Protein AF-A0A844CZS1-F1 (afdb_monomer_lite)

Secondary structure (DSSP, 8-state):
------HHHHHHHHHHHHHSS-TT---HHHHHH-SS-HHHHHHHHHTT---HHHHHHHHHHHHHHHHHHHHHHHHHHHHHHHHH--TT-TTSPPPPPHHHHHHHHHHHHHHHHHHHHHHHHHHHHHHHHH--

Structure (mmCIF, N/CA/C/O backbone):
data_AF-A0A844CZS1-F1
#
_entry.id   AF-A0A844CZS1-F1
#
loop_
_atom_site.group_PDB
_atom_site.id
_atom_site.type_symbol
_atom_site.label_atom_id
_atom_site.label_alt_id
_atom_site.label_comp_id
_atom_site.label_asym_id
_atom_site.label_entity_id
_atom_site.label_seq_id
_atom_site.pdbx_PDB_ins_code
_atom_site.Cartn_x
_atom_site.Cartn_y
_atom_site.Cartn_z
_atom_site.occupancy
_atom_site.B_iso_or_equiv
_atom_site.auth_seq_id
_atom_site.auth_comp_id
_atom_site.auth_asym_id
_atom_site.auth_atom_id
_atom_site.pdbx_PDB_model_num
ATOM 1 N N . MET A 1 1 ? 22.823 31.651 -1.629 1.00 39.25 1 MET A N 1
ATOM 2 C CA . MET A 1 1 ? 22.385 32.211 -0.330 1.00 39.25 1 MET A CA 1
ATOM 3 C C . MET A 1 1 ? 21.338 31.271 0.250 1.00 39.25 1 MET A C 1
ATOM 5 O O . MET A 1 1 ? 20.211 31.286 -0.218 1.00 39.25 1 MET A O 1
ATOM 9 N N . ASN A 1 2 ? 21.718 30.401 1.192 1.00 43.56 2 ASN A N 1
ATOM 10 C CA . ASN A 1 2 ? 20.789 29.444 1.804 1.00 43.56 2 ASN A CA 1
ATOM 11 C C . ASN A 1 2 ? 20.071 30.117 2.975 1.00 43.56 2 ASN A C 1
ATOM 13 O O . ASN A 1 2 ? 20.693 30.404 3.999 1.00 43.56 2 ASN A O 1
ATOM 17 N N . ALA A 1 3 ? 18.775 30.383 2.814 1.00 48.66 3 ALA A N 1
ATOM 18 C CA . ALA A 1 3 ? 17.924 30.857 3.895 1.00 48.66 3 ALA A CA 1
ATOM 19 C C . ALA A 1 3 ? 17.818 29.754 4.958 1.00 48.66 3 ALA A C 1
ATOM 21 O O . ALA A 1 3 ? 17.150 28.740 4.762 1.00 48.66 3 ALA A O 1
ATOM 22 N N . ARG A 1 4 ? 18.526 29.924 6.080 1.00 53.50 4 ARG A N 1
ATOM 23 C CA . ARG A 1 4 ? 18.368 29.063 7.255 1.00 53.50 4 ARG A CA 1
ATOM 24 C C . ARG A 1 4 ? 16.976 29.313 7.828 1.00 53.50 4 ARG A C 1
ATOM 26 O O . ARG A 1 4 ? 16.720 30.381 8.378 1.00 53.50 4 ARG A O 1
ATOM 33 N N . VAL A 1 5 ? 16.090 28.331 7.686 1.00 57.34 5 VAL A N 1
ATOM 34 C CA . VAL A 1 5 ? 14.796 28.313 8.375 1.00 57.34 5 VAL A CA 1
ATOM 35 C C . VAL A 1 5 ? 15.082 28.360 9.873 1.00 57.34 5 VAL A C 1
ATOM 37 O O . VAL A 1 5 ? 15.816 27.524 10.402 1.00 57.34 5 VAL A O 1
ATOM 40 N N . THR A 1 6 ? 14.569 29.381 10.554 1.00 73.00 6 THR A N 1
ATOM 41 C CA . THR A 1 6 ? 14.779 29.533 11.993 1.00 73.00 6 THR A CA 1
ATOM 42 C C . THR A 1 6 ? 14.004 28.445 12.748 1.00 73.00 6 THR A C 1
ATOM 44 O O . THR A 1 6 ? 12.947 28.008 12.283 1.00 73.00 6 THR A O 1
ATOM 47 N N . PRO A 1 7 ? 14.468 28.008 13.932 1.00 68.44 7 PRO A N 1
ATOM 48 C CA . PRO A 1 7 ? 13.756 27.014 14.742 1.00 68.44 7 PRO A CA 1
ATOM 49 C C . PRO A 1 7 ? 12.304 27.419 15.039 1.00 68.44 7 PRO A C 1
ATOM 51 O O . PRO A 1 7 ? 11.415 26.573 15.079 1.00 68.44 7 PRO A O 1
ATOM 54 N N . ALA A 1 8 ? 12.053 28.727 15.161 1.00 70.19 8 ALA A N 1
ATOM 55 C CA . ALA A 1 8 ? 10.720 29.297 15.320 1.00 70.19 8 ALA A CA 1
ATOM 56 C C . ALA A 1 8 ? 9.838 29.113 14.070 1.00 70.19 8 ALA A C 1
ATOM 58 O O . ALA A 1 8 ? 8.667 28.772 14.200 1.00 70.19 8 ALA A O 1
ATOM 59 N N . ALA A 1 9 ? 10.394 29.264 12.863 1.00 67.31 9 ALA A N 1
ATOM 60 C CA . ALA A 1 9 ? 9.666 29.025 11.617 1.00 67.31 9 ALA A CA 1
ATOM 61 C C . ALA A 1 9 ? 9.355 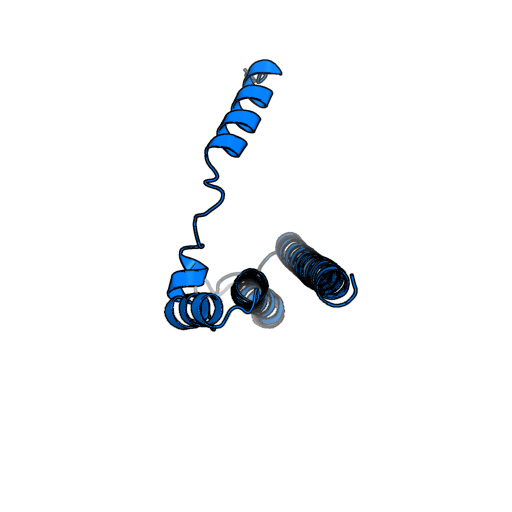27.532 11.405 1.00 67.31 9 ALA A C 1
ATOM 63 O O . ALA A 1 9 ? 8.264 27.191 10.954 1.00 67.31 9 ALA A O 1
ATOM 64 N N . ALA A 1 10 ? 10.263 26.632 11.798 1.00 66.38 10 ALA A N 1
ATOM 65 C CA . ALA A 1 10 ? 10.021 25.188 11.758 1.00 66.38 10 ALA A CA 1
ATOM 66 C C . ALA A 1 10 ? 8.957 24.738 12.781 1.00 66.38 10 ALA A C 1
ATOM 68 O O . ALA A 1 10 ? 8.121 23.885 12.477 1.00 66.38 10 ALA A O 1
ATOM 69 N N . ALA A 1 11 ? 8.952 25.335 13.978 1.00 68.38 11 ALA A N 1
ATOM 70 C CA . ALA A 1 11 ? 7.934 25.085 14.998 1.00 68.38 11 ALA A CA 1
ATOM 71 C C . ALA A 1 11 ? 6.556 25.624 14.582 1.00 68.38 11 ALA A C 1
ATOM 73 O O . ALA A 1 11 ? 5.556 24.922 14.737 1.00 68.38 11 ALA A O 1
ATOM 74 N N . ALA A 1 12 ? 6.511 26.816 13.978 1.00 66.19 12 ALA A N 1
ATOM 75 C CA . ALA A 1 12 ? 5.288 27.397 13.433 1.00 66.19 12 ALA A CA 1
ATOM 76 C C . ALA A 1 12 ? 4.719 26.558 12.279 1.00 66.19 12 ALA A C 1
ATOM 78 O O . ALA A 1 12 ? 3.512 26.346 12.229 1.00 66.19 12 ALA A O 1
ATOM 79 N N . LEU A 1 13 ? 5.568 26.002 11.402 1.00 60.97 13 LEU A N 1
ATOM 80 C CA . LEU A 1 13 ? 5.118 25.080 10.353 1.00 60.97 13 LEU A CA 1
ATOM 81 C C . LEU A 1 13 ? 4.549 23.778 10.931 1.00 60.97 13 LEU A C 1
ATOM 83 O O . LEU A 1 13 ? 3.523 23.303 10.455 1.00 60.97 13 LEU A O 1
ATOM 87 N N . LYS A 1 14 ? 5.174 23.212 11.974 1.00 62.84 14 LYS A N 1
ATOM 88 C CA . LYS A 1 14 ? 4.654 22.016 12.662 1.00 62.84 14 LYS A CA 1
ATOM 89 C C . LYS A 1 14 ? 3.321 22.282 13.362 1.00 62.84 14 LYS A C 1
ATOM 91 O O . LYS A 1 14 ? 2.427 21.448 13.278 1.00 62.84 14 LYS A O 1
ATOM 96 N N . GLN A 1 15 ? 3.167 23.430 14.021 1.00 58.03 15 GLN A N 1
ATOM 97 C CA . GLN A 1 15 ? 1.897 23.820 14.643 1.00 58.03 15 GLN A CA 1
ATOM 98 C C . GLN A 1 15 ? 0.816 24.126 13.605 1.00 58.03 15 GLN A C 1
ATOM 100 O O . GLN A 1 15 ? -0.319 23.698 13.788 1.00 58.03 15 GLN A O 1
ATOM 105 N N . ALA A 1 16 ? 1.159 24.784 12.496 1.00 54.91 16 ALA A N 1
ATOM 106 C CA . ALA A 1 16 ? 0.232 25.022 11.396 1.00 54.91 16 ALA A CA 1
ATOM 107 C C . ALA A 1 16 ? -0.195 23.709 10.719 1.00 54.91 16 ALA A C 1
ATOM 109 O O . ALA A 1 16 ? -1.375 23.528 10.447 1.00 54.91 16 ALA A O 1
ATOM 110 N N . ALA A 1 17 ? 0.722 22.754 10.527 1.00 54.66 17 ALA A N 1
ATOM 111 C CA . ALA A 1 17 ? 0.399 21.422 10.013 1.00 54.66 17 ALA A CA 1
ATOM 112 C C . ALA A 1 17 ? -0.490 20.622 10.985 1.00 54.66 17 ALA A C 1
ATOM 114 O O . ALA A 1 17 ? -1.435 19.968 10.556 1.00 54.66 17 ALA A O 1
ATOM 115 N N . ALA A 1 18 ? -0.247 20.733 12.296 1.00 52.91 18 ALA A N 1
ATOM 116 C CA . ALA A 1 18 ? -1.074 20.100 13.323 1.00 52.91 18 ALA A CA 1
ATOM 117 C C . ALA A 1 18 ? -2.466 20.750 13.475 1.00 52.91 18 ALA A C 1
ATOM 119 O O . ALA A 1 18 ? -3.415 20.071 13.857 1.00 52.91 18 ALA A O 1
ATOM 120 N N . GLN A 1 19 ? -2.606 22.046 13.171 1.00 49.38 19 GLN A N 1
ATOM 121 C CA . GLN A 1 19 ? -3.884 22.774 13.180 1.00 49.38 19 GLN A CA 1
ATOM 122 C C . GLN A 1 19 ? -4.655 22.657 11.854 1.00 49.38 19 GLN A C 1
ATOM 124 O O . GLN A 1 19 ? -5.874 22.811 11.842 1.00 49.38 19 GLN A O 1
ATOM 129 N N . ALA A 1 20 ? -3.970 22.359 10.745 1.00 48.25 20 ALA A N 1
ATOM 130 C CA . ALA A 1 20 ? -4.570 22.181 9.423 1.00 48.25 20 ALA A CA 1
ATOM 131 C C . ALA A 1 20 ? -5.122 20.768 9.171 1.00 48.25 20 ALA A C 1
ATOM 133 O O . ALA A 1 20 ? -5.760 20.552 8.141 1.00 48.25 20 ALA A O 1
ATOM 134 N N . MET A 1 21 ? -4.909 19.815 10.084 1.00 42.41 21 MET A N 1
ATOM 135 C CA . MET A 1 21 ? -5.554 18.503 10.031 1.00 42.41 21 MET A CA 1
ATOM 136 C C . MET A 1 21 ? -6.819 18.512 10.900 1.00 42.41 21 MET A C 1
ATOM 138 O O . MET A 1 21 ? -6.734 18.318 12.114 1.00 42.41 21 MET A O 1
ATOM 142 N N . PRO A 1 22 ? -8.009 18.755 10.320 1.00 43.44 22 PRO A N 1
ATOM 143 C CA . PRO A 1 22 ? -9.260 18.572 11.041 1.00 43.44 22 PRO A CA 1
ATOM 144 C C . PRO A 1 22 ? -9.372 17.114 11.491 1.00 43.44 22 PRO A C 1
ATOM 146 O O . PRO A 1 22 ? -9.331 16.203 10.666 1.00 43.44 22 PRO A O 1
ATOM 149 N N . LYS A 1 23 ? -9.533 16.918 12.804 1.00 51.16 23 LYS A N 1
ATOM 150 C CA . LYS A 1 23 ? -9.600 15.607 13.473 1.00 51.16 23 LYS A CA 1
ATOM 151 C C . LYS A 1 23 ? -10.753 14.700 13.002 1.00 51.16 23 LYS A C 1
ATOM 153 O O . LYS A 1 23 ? -10.721 13.523 13.323 1.00 51.16 23 LYS A O 1
ATOM 158 N N . ASP A 1 24 ? -11.686 15.225 12.203 1.00 49.25 24 ASP A N 1
ATOM 159 C CA . ASP A 1 24 ? -12.907 14.536 11.751 1.00 49.25 24 ASP A CA 1
ATOM 160 C C . ASP A 1 24 ? -13.118 14.535 10.223 1.00 49.25 24 ASP A C 1
ATOM 162 O O . ASP A 1 24 ? -14.214 14.230 9.748 1.00 49.25 24 ASP A O 1
ATOM 166 N N . ARG A 1 25 ? -12.120 14.891 9.399 1.00 55.19 25 ARG A N 1
ATOM 167 C CA . ARG A 1 25 ? -12.302 14.747 7.942 1.00 55.19 25 ARG A CA 1
ATOM 168 C C . ARG A 1 25 ? -12.069 13.304 7.516 1.00 55.19 25 ARG A C 1
ATOM 170 O O . ARG A 1 25 ? -10.928 12.889 7.341 1.00 55.19 25 ARG A O 1
ATOM 177 N N . VAL A 1 26 ? -13.172 12.593 7.288 1.00 56.75 26 VAL A N 1
ATOM 178 C CA . VAL A 1 26 ? -13.201 11.362 6.486 1.00 56.75 26 VAL A CA 1
ATOM 179 C C . VAL A 1 26 ? -12.466 11.636 5.175 1.00 56.75 26 VAL A C 1
ATOM 181 O O . VAL A 1 26 ? -12.719 12.650 4.514 1.00 56.75 26 VAL A O 1
ATOM 184 N N . SER A 1 27 ? -11.517 10.771 4.827 1.00 61.31 27 SER A N 1
ATOM 185 C CA . SER A 1 27 ? -10.711 10.944 3.621 1.00 61.31 27 SER A CA 1
ATOM 186 C C . SER A 1 27 ? -11.6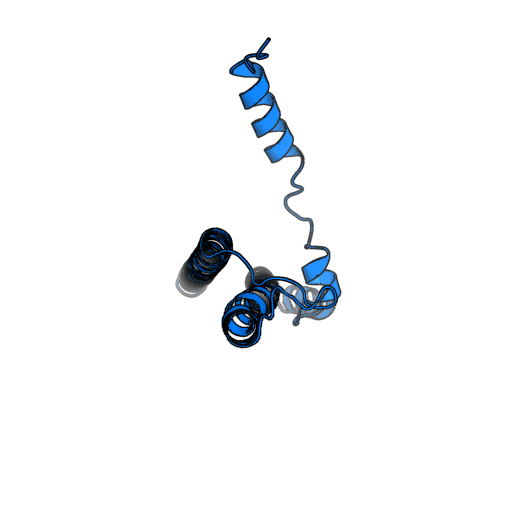15 10.952 2.384 1.00 61.31 27 SER A C 1
ATOM 188 O O . SER A 1 27 ? -12.545 10.156 2.284 1.00 61.31 27 SER A O 1
ATOM 190 N N . VAL A 1 28 ? -11.326 11.805 1.395 1.00 61.56 28 VAL A N 1
ATOM 191 C CA . VAL A 1 28 ? -12.046 11.790 0.103 1.00 61.56 28 VAL A CA 1
ATOM 192 C C . VAL A 1 28 ? -11.957 10.403 -0.548 1.00 61.56 28 VAL A C 1
ATOM 194 O O . VAL A 1 28 ? -12.893 9.960 -1.207 1.00 61.56 28 VAL A O 1
ATOM 197 N N . TYR A 1 29 ? -10.865 9.676 -0.300 1.00 56.78 29 TYR A N 1
ATOM 198 C CA . TYR A 1 29 ? -10.705 8.301 -0.762 1.00 56.78 29 TYR A CA 1
ATOM 199 C C . TYR A 1 29 ? -11.562 7.307 0.022 1.00 56.78 29 TYR A C 1
ATOM 201 O O . TYR A 1 29 ? -12.103 6.388 -0.576 1.00 56.78 29 TYR A O 1
ATOM 209 N N . GLU A 1 30 ? -11.755 7.508 1.326 1.00 55.88 30 GLU A N 1
ATOM 210 C CA . GLU A 1 30 ? -12.690 6.687 2.106 1.00 55.88 30 GLU A CA 1
ATOM 211 C C . GLU A 1 30 ? -14.139 6.926 1.669 1.00 55.88 30 GLU A C 1
ATOM 213 O O . GLU A 1 30 ? -14.922 5.984 1.633 1.00 55.88 30 GLU A O 1
ATOM 218 N N . GLN A 1 31 ? -14.496 8.152 1.272 1.00 62.28 31 GLN A N 1
ATOM 219 C CA . GLN A 1 31 ? -15.826 8.452 0.729 1.00 62.28 31 GLN A CA 1
ATOM 220 C C . GLN A 1 31 ? -16.046 7.849 -0.664 1.00 62.28 31 GLN A C 1
ATOM 222 O O . GLN A 1 31 ? -17.148 7.407 -0.972 1.00 62.28 31 GLN A O 1
ATOM 227 N N . ALA A 1 32 ? -15.012 7.838 -1.509 1.00 59.84 32 ALA A N 1
ATOM 228 C CA . ALA A 1 32 ? -15.112 7.351 -2.884 1.00 59.84 32 ALA A CA 1
ATOM 229 C C . ALA A 1 32 ? -14.924 5.829 -3.018 1.00 59.84 32 ALA A C 1
ATOM 231 O O . ALA A 1 32 ? -15.468 5.230 -3.943 1.00 59.84 32 ALA A O 1
ATOM 232 N N . PHE A 1 33 ? -14.152 5.208 -2.119 1.00 61.91 33 PHE A N 1
ATOM 233 C CA . PHE A 1 33 ? -13.705 3.814 -2.237 1.00 61.91 33 PHE A CA 1
ATOM 234 C C . PHE A 1 33 ? -13.874 2.989 -0.952 1.00 61.91 33 PHE A C 1
ATOM 236 O O . PHE A 1 33 ? -13.424 1.843 -0.901 1.00 61.91 33 PHE A O 1
ATOM 243 N N . GLY A 1 34 ? -14.506 3.539 0.088 1.00 61.78 34 GLY A N 1
ATOM 244 C CA . GLY A 1 34 ? -14.819 2.794 1.304 1.00 61.78 34 GLY A CA 1
ATOM 245 C C . GLY A 1 34 ? -15.733 1.604 1.007 1.00 61.78 34 GLY A C 1
ATOM 246 O O . GLY A 1 34 ? -16.760 1.749 0.347 1.00 61.78 34 GLY A O 1
ATOM 247 N N . GLN A 1 35 ? -15.371 0.421 1.505 1.00 69.69 35 GLN A N 1
ATOM 248 C CA . GLN A 1 35 ? -16.219 -0.772 1.413 1.00 69.69 35 GLN A CA 1
ATOM 249 C C . GLN A 1 35 ? -17.450 -0.666 2.318 1.00 69.69 35 GLN A C 1
ATOM 251 O O . GLN A 1 35 ? -18.509 -1.204 1.998 1.00 69.69 35 GLN A O 1
ATOM 256 N N . PHE A 1 36 ? -17.322 0.047 3.436 1.00 75.88 36 PHE A N 1
ATOM 257 C CA . PHE A 1 36 ? -18.416 0.329 4.355 1.00 75.88 36 PHE A CA 1
ATOM 258 C C . PHE A 1 36 ? -18.915 1.751 4.120 1.00 75.88 36 PHE A C 1
ATOM 260 O O . PHE A 1 36 ? -18.214 2.716 4.431 1.00 75.88 36 PHE A O 1
ATOM 267 N N . ALA A 1 37 ? -20.118 1.872 3.556 1.00 74.06 37 ALA A N 1
ATOM 268 C CA . ALA A 1 37 ? -20.749 3.161 3.305 1.00 74.06 37 ALA A CA 1
ATOM 269 C C . ALA A 1 37 ? -21.011 3.920 4.615 1.00 74.06 37 ALA A C 1
ATOM 271 O O . ALA A 1 37 ? -21.306 3.319 5.651 1.00 74.06 37 ALA A O 1
ATOM 272 N N . GLU A 1 38 ? -20.975 5.249 4.542 1.00 73.38 38 GLU A N 1
ATOM 273 C CA . GLU A 1 38 ? -21.235 6.131 5.686 1.00 73.38 38 GLU A CA 1
ATOM 274 C C . GLU A 1 38 ? -22.600 5.836 6.337 1.00 73.38 38 GLU A C 1
ATOM 276 O O . GLU A 1 38 ? -22.720 5.839 7.558 1.00 73.38 38 GLU A O 1
ATOM 281 N N . GLU A 1 39 ? -23.615 5.478 5.543 1.00 71.94 39 GLU A N 1
ATOM 282 C CA . GLU A 1 39 ? -24.932 5.069 6.050 1.00 71.94 39 GLU A CA 1
ATOM 283 C C . GLU A 1 39 ? -24.881 3.821 6.936 1.00 71.94 39 GLU A C 1
ATOM 285 O O . GLU A 1 39 ? -25.545 3.788 7.970 1.00 71.94 39 GLU A O 1
ATOM 290 N N . LEU A 1 40 ? -24.074 2.816 6.584 1.00 73.50 40 LEU A N 1
ATOM 291 C CA . LEU A 1 40 ? -23.916 1.613 7.405 1.00 73.50 40 LEU A CA 1
ATOM 292 C C . LEU A 1 40 ? -23.224 1.956 8.730 1.00 73.50 40 LEU A C 1
ATOM 294 O O . LEU A 1 40 ? -23.650 1.508 9.793 1.00 73.50 40 LEU A O 1
ATOM 298 N N . ILE A 1 41 ? -22.195 2.802 8.677 1.00 74.06 41 ILE A N 1
ATOM 299 C CA . ILE A 1 41 ? -21.473 3.275 9.863 1.00 74.06 41 ILE A CA 1
ATOM 300 C C . ILE A 1 41 ? -22.430 4.043 10.791 1.00 74.06 41 ILE A C 1
ATOM 302 O O . ILE A 1 41 ? -22.498 3.762 11.988 1.00 74.06 41 ILE A O 1
ATOM 306 N N . LEU A 1 42 ? -23.254 4.940 10.247 1.00 73.75 42 LEU A N 1
ATOM 307 C CA . LEU A 1 42 ? -24.247 5.691 11.019 1.00 73.75 42 LEU A CA 1
ATOM 308 C C . LEU A 1 42 ? -25.359 4.796 11.594 1.00 73.75 42 LEU A C 1
ATOM 310 O O . LEU A 1 42 ? -25.798 5.021 12.722 1.00 73.75 42 LEU A O 1
ATOM 314 N N . GLN A 1 43 ? -25.786 3.751 10.879 1.00 71.75 43 GLN A N 1
ATOM 315 C CA . GLN A 1 43 ? -26.759 2.779 11.393 1.00 71.75 43 GLN A CA 1
ATOM 316 C C . GLN A 1 43 ? -26.215 1.995 12.594 1.00 71.75 43 GLN A C 1
ATOM 318 O O . GLN A 1 43 ? -26.955 1.759 13.551 1.00 71.75 43 GLN A O 1
ATOM 323 N N . THR A 1 44 ? -24.921 1.654 12.605 1.00 69.50 44 THR A N 1
ATOM 324 C CA . THR A 1 44 ? -24.314 0.971 13.763 1.00 69.50 44 THR A CA 1
ATOM 325 C C . THR A 1 44 ? -24.300 1.831 15.027 1.00 69.50 44 THR A C 1
ATOM 327 O O . THR A 1 44 ? -24.533 1.312 16.120 1.00 69.50 44 THR A O 1
ATOM 330 N N . ARG A 1 45 ? -24.168 3.158 14.882 1.00 67.12 45 ARG A N 1
ATOM 331 C CA . ARG A 1 45 ? -24.321 4.113 15.992 1.00 67.12 45 ARG A CA 1
ATOM 332 C C . ARG A 1 45 ? -25.732 4.065 16.592 1.00 67.12 45 ARG A C 1
ATOM 334 O O . ARG A 1 45 ? -25.878 4.122 17.810 1.00 67.12 45 ARG A O 1
ATOM 341 N N . GLY A 1 46 ? -26.763 3.916 15.757 1.00 61.78 46 GLY A N 1
ATOM 342 C CA . GLY A 1 46 ? -28.155 3.770 16.202 1.00 61.78 46 GLY A CA 1
ATOM 343 C C . GLY A 1 46 ? -28.443 2.452 16.934 1.00 61.78 46 GLY A C 1
ATOM 344 O O . GLY A 1 46 ? -29.348 2.400 17.761 1.00 61.78 46 GLY A O 1
ATOM 345 N N . ALA A 1 47 ? -27.651 1.408 16.674 1.00 63.03 47 ALA A N 1
ATOM 346 C CA . ALA A 1 47 ? -27.781 0.093 17.300 1.00 63.03 47 ALA A CA 1
ATOM 347 C C . ALA A 1 47 ? -27.069 -0.028 18.665 1.00 63.03 47 ALA A C 1
ATOM 349 O O . ALA A 1 47 ? -27.117 -1.089 19.282 1.00 63.03 47 ALA A O 1
ATOM 350 N N . GLY A 1 48 ? -26.406 1.035 19.142 1.00 63.81 48 GLY A N 1
ATOM 351 C CA . GLY A 1 48 ? -25.697 1.040 20.428 1.00 63.81 48 GLY A CA 1
ATOM 352 C C . GLY A 1 48 ? -24.373 0.268 20.429 1.00 63.81 48 GLY A C 1
ATOM 353 O O . GLY A 1 48 ? -23.819 0.016 21.496 1.00 63.81 48 GLY A O 1
ATOM 354 N N . VAL A 1 49 ? -23.854 -0.102 19.254 1.00 63.56 49 VAL A N 1
ATOM 355 C CA . VAL A 1 49 ? -22.579 -0.814 19.111 1.00 63.56 49 VAL A CA 1
ATOM 356 C C . VAL A 1 49 ? -21.509 0.179 18.650 1.00 63.56 49 VAL A C 1
ATOM 358 O O . VAL A 1 49 ? -21.632 0.774 17.580 1.00 63.56 49 VAL A O 1
ATOM 361 N N . SER A 1 50 ? -20.434 0.347 19.428 1.00 71.38 50 SER A N 1
ATOM 362 C CA . SER A 1 50 ? -19.309 1.250 19.113 1.00 71.38 50 SER A CA 1
ATOM 363 C C . SER A 1 50 ? -18.371 0.669 18.038 1.00 71.38 50 SER A C 1
ATOM 365 O O . SER A 1 50 ? -17.158 0.614 18.209 1.00 71.38 50 SER A O 1
ATOM 367 N N . VAL A 1 51 ? -18.923 0.187 16.917 1.00 78.38 51 VAL A N 1
ATOM 368 C CA . VAL A 1 51 ? -18.137 -0.421 15.823 1.00 78.38 51 VAL A CA 1
ATOM 369 C C . VAL A 1 51 ? -17.641 0.584 14.778 1.00 78.38 51 VAL A C 1
ATOM 371 O O . VAL A 1 51 ? -16.740 0.269 14.003 1.00 78.38 51 VAL A O 1
ATOM 374 N N . GLU A 1 52 ? -18.183 1.805 14.779 1.00 81.81 52 GLU A N 1
ATOM 375 C CA . GLU A 1 52 ? -17.813 2.900 13.869 1.00 81.81 52 GLU A CA 1
ATOM 376 C C . GLU A 1 52 ? -16.290 3.084 13.678 1.00 81.81 52 GLU A C 1
ATOM 378 O O . GLU A 1 52 ? -15.843 3.049 12.526 1.00 81.81 52 GLU A O 1
ATOM 383 N N . PRO A 1 53 ? -15.468 3.254 14.736 1.00 82.19 53 PRO A N 1
ATOM 384 C CA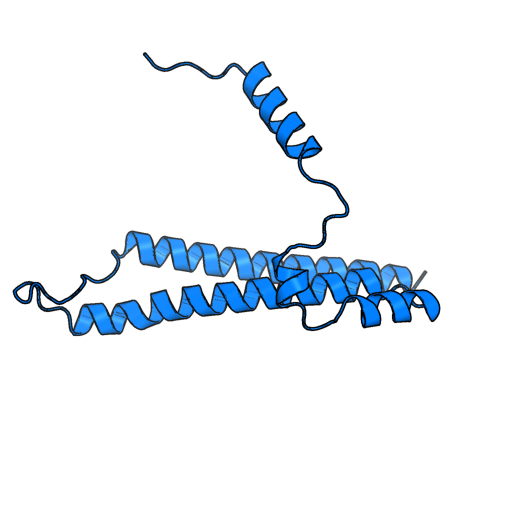 . PRO A 1 53 ? -14.035 3.497 14.561 1.00 82.19 53 PRO A CA 1
ATOM 385 C C . PRO A 1 53 ? -13.323 2.331 13.862 1.00 82.19 53 PRO A C 1
ATOM 387 O O . PRO A 1 53 ? -12.409 2.555 13.069 1.00 82.19 53 PRO A O 1
ATOM 390 N N . TYR A 1 54 ? -13.775 1.096 14.087 1.00 83.94 54 TYR A N 1
ATOM 391 C CA . TYR A 1 54 ? -13.202 -0.097 13.469 1.00 83.94 54 TYR A CA 1
ATOM 392 C C . TYR A 1 54 ? -13.590 -0.215 11.992 1.00 83.94 54 TYR A C 1
ATOM 394 O O . TYR A 1 54 ? -12.738 -0.516 11.159 1.00 83.94 54 TYR A O 1
ATOM 402 N N . LEU A 1 55 ? -14.843 0.093 11.638 1.00 84.69 55 LEU A N 1
ATOM 403 C CA . LEU A 1 55 ? -15.292 0.110 10.239 1.00 84.69 55 LEU A CA 1
ATOM 404 C C . LEU A 1 55 ? -14.564 1.183 9.420 1.00 84.69 55 LEU A C 1
ATOM 406 O O . LEU A 1 55 ? -14.143 0.924 8.290 1.00 84.69 55 LEU A O 1
ATOM 410 N N . ARG A 1 56 ? -14.352 2.370 10.001 1.00 84.38 56 ARG A N 1
ATOM 411 C CA . ARG A 1 56 ? -13.534 3.419 9.374 1.00 84.38 56 ARG A CA 1
ATOM 412 C C . ARG A 1 56 ? -12.086 2.967 9.202 1.00 84.38 56 ARG A C 1
ATOM 414 O O . ARG A 1 56 ? -11.526 3.145 8.123 1.00 84.38 56 ARG A O 1
ATOM 421 N N . ASN A 1 57 ? -11.504 2.316 10.212 1.00 87.25 57 ASN A N 1
ATOM 422 C CA . ASN A 1 57 ? -10.148 1.786 10.099 1.00 87.25 57 ASN A CA 1
ATOM 423 C C . ASN A 1 57 ? -10.025 0.734 8.979 1.00 87.25 57 ASN A C 1
ATOM 425 O O . ASN A 1 57 ? -9.082 0.769 8.191 1.00 87.25 57 ASN A O 1
ATOM 429 N N . LEU A 1 58 ? -11.016 -0.151 8.829 1.00 87.31 58 LEU A N 1
ATOM 430 C CA . LEU A 1 58 ? -11.043 -1.118 7.727 1.00 87.31 58 LEU A CA 1
ATOM 431 C C . LEU A 1 58 ? -11.128 -0.441 6.350 1.00 87.31 58 LEU A C 1
ATOM 433 O O . LEU A 1 58 ? -10.420 -0.855 5.434 1.00 87.31 58 LEU A O 1
ATOM 437 N N . ASN A 1 59 ? -11.926 0.623 6.197 1.00 87.69 59 ASN A N 1
ATOM 438 C CA . ASN A 1 59 ? -11.960 1.410 4.955 1.00 87.69 59 ASN A CA 1
ATOM 439 C C . ASN A 1 59 ? -10.595 2.035 4.629 1.00 87.69 59 ASN A C 1
ATOM 441 O O . ASN A 1 59 ? -10.155 2.020 3.472 1.00 87.69 59 ASN A O 1
ATOM 445 N N . ARG A 1 60 ? -9.896 2.549 5.646 1.00 87.38 60 ARG A N 1
ATOM 446 C CA . ARG A 1 60 ? -8.543 3.088 5.490 1.00 87.38 60 ARG A CA 1
ATOM 447 C C . ARG A 1 60 ? -7.560 2.013 5.032 1.00 87.38 60 ARG A C 1
ATOM 449 O O . ARG A 1 60 ? -6.844 2.226 4.053 1.00 87.38 60 ARG A O 1
ATOM 456 N N . ILE A 1 61 ? -7.557 0.851 5.687 1.00 90.38 61 ILE A N 1
ATOM 457 C CA . ILE A 1 61 ? -6.699 -0.290 5.330 1.00 90.38 61 ILE A CA 1
ATOM 458 C C . ILE A 1 61 ? -7.002 -0.773 3.905 1.00 90.38 61 ILE A C 1
ATOM 460 O O . ILE A 1 61 ? -6.079 -1.016 3.126 1.00 90.38 61 ILE A O 1
ATOM 464 N N . ALA A 1 62 ? -8.276 -0.854 3.517 1.00 87.69 62 ALA A N 1
ATOM 465 C CA . ALA A 1 62 ? -8.676 -1.210 2.156 1.00 87.69 62 ALA A CA 1
ATOM 466 C C . ALA A 1 62 ? -8.120 -0.221 1.114 1.00 87.69 62 ALA A C 1
ATOM 468 O O . ALA A 1 62 ? -7.611 -0.620 0.068 1.00 87.69 62 ALA A O 1
ATOM 469 N N . THR A 1 63 ? -8.142 1.077 1.421 1.00 88.06 63 THR A N 1
ATOM 470 C CA . THR A 1 63 ? -7.592 2.111 0.532 1.00 88.06 63 THR A CA 1
ATOM 471 C C . THR A 1 63 ? -6.069 2.001 0.417 1.00 88.06 63 THR A C 1
ATOM 473 O O . THR A 1 63 ? -5.522 2.042 -0.687 1.00 88.06 63 THR A O 1
ATOM 476 N N . LEU A 1 64 ? -5.375 1.821 1.546 1.00 90.44 64 LEU A N 1
ATOM 477 C CA . LEU A 1 64 ? -3.919 1.655 1.577 1.00 90.44 64 LEU A CA 1
ATOM 478 C C . LEU A 1 64 ? -3.479 0.409 0.801 1.00 90.44 64 LEU A C 1
ATOM 480 O O . LEU A 1 64 ? -2.558 0.486 -0.009 1.00 90.44 64 LEU A O 1
ATOM 484 N N . THR A 1 65 ? -4.167 -0.719 0.987 1.00 90.44 65 THR A N 1
ATOM 485 C CA . THR A 1 65 ? -3.863 -1.971 0.276 1.00 90.44 65 THR A CA 1
ATOM 486 C C . THR A 1 65 ? -4.134 -1.869 -1.226 1.00 90.44 65 THR A C 1
ATOM 488 O O . THR A 1 65 ? -3.356 -2.399 -2.021 1.00 90.44 65 THR A O 1
ATOM 491 N N . ALA A 1 66 ? -5.169 -1.137 -1.650 1.00 88.69 66 ALA A N 1
ATOM 492 C CA . ALA A 1 66 ? -5.415 -0.870 -3.067 1.00 88.69 66 ALA A CA 1
ATOM 493 C C . ALA A 1 66 ? -4.274 -0.057 -3.708 1.00 88.69 66 ALA A C 1
ATOM 495 O O . ALA A 1 66 ? -3.772 -0.430 -4.775 1.00 88.69 66 ALA A O 1
ATOM 496 N N . GLY A 1 67 ? -3.824 1.013 -3.041 1.00 90.44 67 GLY A N 1
ATOM 497 C CA . GLY A 1 67 ? -2.675 1.812 -3.480 1.00 90.44 67 GLY A CA 1
ATOM 498 C C . GLY A 1 67 ? -1.377 1.000 -3.514 1.00 90.44 67 GLY A C 1
ATOM 499 O O . GLY A 1 67 ? -0.652 1.024 -4.509 1.00 90.44 67 GLY A O 1
ATOM 500 N N . LEU A 1 68 ? -1.132 0.204 -2.472 1.00 93.88 68 LEU A N 1
ATOM 501 C CA . LEU A 1 68 ? 0.001 -0.715 -2.385 1.00 93.88 68 LEU A CA 1
ATOM 502 C C . LEU A 1 68 ? 0.018 -1.714 -3.550 1.00 93.88 68 LEU A C 1
ATOM 504 O O . LEU A 1 68 ? 1.055 -1.926 -4.177 1.00 93.88 68 LEU A O 1
ATOM 508 N N . GLY A 1 69 ? -1.139 -2.283 -3.897 1.00 92.81 69 GLY A N 1
ATOM 509 C CA . GLY A 1 69 ? -1.272 -3.186 -5.037 1.00 92.81 69 GLY A CA 1
ATOM 510 C C . GLY A 1 69 ? -0.893 -2.530 -6.368 1.00 92.81 69 GLY A C 1
ATOM 511 O O . GLY A 1 69 ? -0.283 -3.180 -7.216 1.00 92.81 69 GLY A O 1
ATOM 512 N N . ALA A 1 70 ? -1.200 -1.245 -6.564 1.00 92.88 70 ALA A N 1
ATOM 513 C CA . ALA A 1 70 ? -0.759 -0.510 -7.750 1.00 92.88 70 ALA A CA 1
ATOM 514 C C . ALA A 1 70 ? 0.770 -0.345 -7.784 1.00 92.88 70 ALA A C 1
ATOM 516 O O . ALA A 1 70 ? 1.385 -0.622 -8.814 1.00 92.88 70 ALA A O 1
ATOM 517 N N . VAL A 1 71 ? 1.388 0.022 -6.656 1.00 94.81 71 VAL A N 1
ATOM 518 C CA . VAL A 1 71 ? 2.852 0.151 -6.535 1.00 94.81 71 VAL A CA 1
ATOM 519 C C . VAL A 1 71 ? 3.553 -1.176 -6.825 1.00 94.81 71 VAL A C 1
ATOM 521 O O . VAL A 1 71 ? 4.486 -1.222 -7.625 1.00 94.81 71 VAL A O 1
ATOM 524 N N . LEU A 1 72 ? 3.072 -2.275 -6.241 1.00 94.25 72 LEU A N 1
ATOM 525 C CA . LEU A 1 72 ? 3.662 -3.598 -6.450 1.00 94.25 72 LEU A CA 1
ATOM 526 C C . LEU A 1 72 ? 3.535 -4.073 -7.901 1.00 94.25 72 LEU A C 1
ATOM 528 O O . LEU A 1 72 ? 4.459 -4.703 -8.407 1.00 94.25 72 LEU A O 1
ATOM 532 N N . ARG A 1 73 ? 2.444 -3.738 -8.604 1.00 94.62 73 ARG A N 1
ATOM 533 C CA . ARG A 1 73 ? 2.327 -4.025 -10.045 1.00 94.62 73 ARG A CA 1
ATOM 534 C C . ARG A 1 73 ? 3.332 -3.238 -10.878 1.00 94.62 73 ARG A C 1
ATOM 536 O O . ARG A 1 73 ? 3.861 -3.799 -11.828 1.00 94.62 73 ARG A O 1
ATOM 543 N N . ILE A 1 74 ? 3.610 -1.981 -10.528 1.00 94.19 74 ILE A N 1
ATOM 544 C CA . ILE A 1 74 ? 4.646 -1.182 -11.201 1.00 94.19 74 ILE A CA 1
ATOM 545 C C . ILE A 1 74 ? 6.015 -1.838 -11.000 1.00 94.19 74 ILE A C 1
ATOM 547 O O . ILE A 1 74 ? 6.732 -2.078 -11.968 1.00 94.19 74 ILE A O 1
ATOM 551 N N . VAL A 1 75 ? 6.353 -2.185 -9.755 1.00 95.50 75 VAL A N 1
ATOM 552 C CA . VAL A 1 75 ? 7.622 -2.848 -9.419 1.00 95.50 75 VAL A CA 1
ATOM 553 C C . VAL A 1 75 ? 7.756 -4.194 -10.137 1.00 95.50 75 VAL A C 1
ATOM 555 O O . VAL A 1 75 ? 8.787 -4.457 -10.751 1.00 95.50 75 VAL A O 1
ATOM 558 N N . ALA A 1 76 ? 6.711 -5.022 -10.114 1.00 93.88 76 ALA A N 1
ATOM 559 C CA . ALA A 1 76 ? 6.707 -6.322 -10.776 1.00 93.88 76 ALA A CA 1
ATOM 560 C C . ALA A 1 76 ? 6.734 -6.202 -12.307 1.00 93.88 76 ALA A C 1
ATOM 562 O O . ALA A 1 76 ? 7.414 -6.975 -12.967 1.00 93.88 76 ALA A O 1
ATOM 563 N N . GLY A 1 77 ? 6.033 -5.228 -12.890 1.00 94.38 77 GLY A N 1
ATOM 564 C CA . GLY A 1 77 ? 6.066 -4.981 -14.332 1.00 94.38 77 GLY A CA 1
ATOM 565 C C . GLY A 1 77 ? 7.432 -4.492 -14.816 1.00 94.38 77 GLY A C 1
ATOM 566 O O . GLY A 1 77 ? 7.818 -4.776 -15.948 1.00 94.38 77 GLY A O 1
ATOM 567 N N . ASN A 1 78 ? 8.194 -3.815 -13.952 1.00 95.62 78 ASN A N 1
ATOM 568 C CA . ASN A 1 78 ? 9.486 -3.248 -14.313 1.00 95.62 78 ASN A CA 1
ATOM 569 C C . ASN A 1 78 ? 10.517 -4.293 -14.764 1.00 95.62 78 ASN A C 1
ATOM 571 O O . ASN A 1 78 ? 11.339 -3.976 -15.617 1.00 95.62 78 ASN A O 1
ATOM 575 N N . CYS A 1 79 ? 10.494 -5.521 -14.227 1.00 92.00 79 CYS A N 1
ATOM 576 C CA . CYS A 1 79 ? 11.428 -6.560 -14.678 1.00 92.00 79 CYS A CA 1
ATOM 577 C C . CYS A 1 79 ? 11.143 -6.990 -16.122 1.00 92.00 79 CYS A C 1
ATOM 579 O O . CYS A 1 79 ? 12.068 -7.099 -16.916 1.00 92.00 79 CYS A O 1
ATOM 581 N N . VAL A 1 80 ? 9.866 -7.116 -16.492 1.00 93.00 80 VAL A N 1
ATOM 582 C CA . VAL A 1 80 ? 9.454 -7.434 -17.866 1.00 93.00 80 VAL A CA 1
ATOM 583 C C . VAL A 1 80 ? 9.843 -6.310 -18.824 1.00 93.00 80 VAL A C 1
ATOM 585 O O . VAL A 1 80 ? 10.337 -6.576 -19.918 1.00 93.00 80 VAL A O 1
ATOM 588 N N . VAL A 1 81 ? 9.656 -5.049 -18.416 1.00 93.12 81 VAL A N 1
ATOM 589 C CA . VAL A 1 81 ? 10.110 -3.892 -19.206 1.00 93.12 81 VAL A CA 1
ATOM 590 C C . VAL A 1 81 ? 11.630 -3.919 -19.366 1.00 93.12 81 VAL A C 1
ATOM 592 O O . VAL A 1 81 ? 12.119 -3.747 -20.474 1.00 93.12 81 VAL A O 1
ATOM 595 N N . ALA A 1 82 ? 12.384 -4.196 -18.300 1.00 93.75 82 ALA A N 1
ATOM 596 C CA . ALA A 1 82 ? 13.842 -4.269 -18.362 1.00 93.75 82 ALA A CA 1
ATOM 597 C C . ALA A 1 82 ? 14.354 -5.390 -19.284 1.00 93.75 82 ALA A C 1
ATOM 599 O O . ALA A 1 82 ? 15.304 -5.161 -20.028 1.00 93.75 82 ALA A O 1
ATOM 600 N N . ASP A 1 83 ? 13.711 -6.561 -19.279 1.00 94.94 83 ASP A N 1
ATOM 601 C CA . ASP A 1 83 ? 14.096 -7.704 -20.120 1.00 94.94 83 ASP A CA 1
ATOM 602 C C . ASP A 1 83 ? 13.812 -7.474 -21.613 1.00 94.94 83 ASP A C 1
ATOM 604 O O . ASP A 1 83 ? 14.445 -8.082 -22.476 1.00 94.94 83 ASP A O 1
ATOM 608 N N . THR A 1 84 ? 12.840 -6.614 -21.926 1.00 94.50 84 THR A N 1
ATOM 609 C CA . THR A 1 84 ? 12.368 -6.358 -23.296 1.00 94.50 84 THR A CA 1
ATOM 610 C C . THR A 1 84 ? 12.819 -5.010 -23.858 1.00 94.50 84 THR A C 1
ATOM 612 O O . THR A 1 84 ? 12.518 -4.707 -25.012 1.00 94.50 84 THR A O 1
ATOM 615 N N . PHE A 1 85 ? 13.533 -4.206 -23.067 1.00 95.94 85 PHE A N 1
ATOM 616 C CA . PHE A 1 85 ? 13.921 -2.850 -23.437 1.00 95.94 85 PHE A CA 1
ATOM 617 C C . PHE A 1 85 ? 14.960 -2.833 -24.565 1.00 95.94 85 PHE A C 1
ATOM 619 O O . PHE A 1 85 ? 16.047 -3.398 -24.441 1.00 95.94 85 PHE A O 1
ATOM 626 N N . ASP A 1 86 ? 14.637 -2.115 -25.640 1.00 95.19 86 ASP A N 1
ATOM 627 C CA . ASP A 1 86 ? 15.530 -1.826 -26.759 1.00 95.19 86 ASP A CA 1
ATOM 628 C C . ASP A 1 86 ? 15.852 -0.327 -26.794 1.00 95.19 86 ASP A C 1
ATOM 630 O O . ASP A 1 86 ? 14.993 0.502 -27.099 1.00 95.19 86 ASP A O 1
ATOM 634 N N . ALA A 1 87 ? 17.107 0.017 -26.496 1.00 94.00 87 ALA A N 1
ATOM 635 C CA . ALA A 1 87 ? 17.576 1.401 -26.463 1.00 94.00 87 ALA A CA 1
ATOM 636 C C . ALA A 1 87 ? 17.569 2.082 -27.844 1.00 94.00 87 ALA A C 1
ATOM 638 O O . ALA A 1 87 ? 17.548 3.311 -27.913 1.00 94.00 87 ALA A O 1
ATOM 639 N N . GLU A 1 88 ? 17.568 1.307 -28.930 1.00 96.12 88 GLU A N 1
ATOM 640 C CA . GLU A 1 88 ? 17.527 1.829 -30.298 1.00 96.12 88 GLU A CA 1
ATOM 641 C C . GLU A 1 88 ? 16.091 2.118 -30.764 1.00 96.12 88 GLU A C 1
ATOM 643 O O . GLU A 1 88 ? 15.890 2.770 -31.792 1.00 96.12 88 GLU A O 1
ATOM 648 N N . ASN A 1 89 ? 15.077 1.671 -30.010 1.00 93.56 89 ASN A N 1
ATOM 649 C CA . ASN A 1 89 ? 13.678 1.946 -30.304 1.00 93.56 89 ASN A CA 1
ATOM 650 C C . ASN A 1 89 ? 13.174 3.177 -29.523 1.00 93.56 89 ASN A C 1
ATOM 652 O O . ASN A 1 89 ? 12.835 3.068 -28.344 1.00 93.56 89 ASN A O 1
ATOM 656 N N . PRO A 1 90 ? 13.005 4.344 -30.174 1.00 90.75 90 PRO A N 1
ATOM 657 C CA . PRO A 1 90 ? 12.590 5.574 -29.499 1.00 90.75 90 PRO A CA 1
ATOM 658 C C . PRO A 1 90 ? 11.134 5.561 -29.005 1.00 90.75 90 PRO A C 1
ATOM 660 O O . PRO A 1 90 ? 10.728 6.486 -28.305 1.00 90.75 90 PRO A O 1
ATOM 663 N N . ALA A 1 91 ? 10.328 4.563 -29.386 1.00 93.25 91 ALA A N 1
ATOM 664 C CA . ALA A 1 91 ? 8.952 4.415 -28.917 1.00 93.25 91 ALA A CA 1
ATOM 665 C C . ALA A 1 91 ? 8.842 3.625 -27.600 1.00 93.25 91 ALA A C 1
ATOM 667 O O . ALA A 1 91 ? 7.755 3.569 -27.026 1.00 93.25 91 ALA A O 1
ATOM 668 N N . MET A 1 92 ? 9.927 2.996 -27.133 1.00 93.25 92 MET A N 1
ATOM 669 C CA . MET A 1 92 ? 9.943 2.281 -25.858 1.00 93.25 92 MET A CA 1
ATOM 670 C C . MET A 1 92 ? 10.306 3.219 -24.709 1.00 93.25 92 MET A C 1
ATOM 672 O O . MET A 1 92 ? 11.282 3.966 -24.773 1.00 93.25 92 MET A O 1
ATOM 676 N N . GLU A 1 93 ? 9.543 3.142 -23.622 1.00 91.31 93 GLU A N 1
ATOM 677 C CA . GLU A 1 93 ? 9.922 3.795 -22.374 1.00 91.31 93 GLU A CA 1
ATOM 678 C C . GLU A 1 93 ? 10.992 2.965 -21.646 1.00 91.31 93 GLU A C 1
ATOM 680 O O . GLU A 1 93 ? 10.895 1.734 -21.606 1.00 91.31 93 GLU A O 1
ATOM 685 N N . PRO A 1 94 ? 12.017 3.611 -21.062 1.00 93.94 94 PRO A N 1
ATOM 686 C CA . PRO A 1 94 ? 13.037 2.902 -20.310 1.00 93.94 94 PRO A CA 1
ATOM 687 C C . PRO A 1 94 ? 12.467 2.324 -19.009 1.00 93.94 94 PRO A C 1
ATOM 689 O O . PRO A 1 94 ? 11.564 2.916 -18.407 1.00 93.94 94 PRO A O 1
ATOM 692 N N . PRO A 1 95 ? 13.030 1.208 -18.513 1.00 96.12 95 PRO A N 1
ATOM 693 C CA . PRO A 1 95 ? 12.671 0.694 -17.203 1.00 96.12 95 PRO A CA 1
ATOM 694 C C . PRO A 1 95 ? 13.036 1.698 -16.103 1.00 96.12 95 PRO A C 1
ATOM 696 O O . PRO A 1 95 ? 13.969 2.500 -16.216 1.00 96.12 95 PRO A O 1
ATOM 699 N N . LEU A 1 96 ? 12.330 1.604 -14.981 1.00 96.06 96 LEU A N 1
ATOM 700 C CA . LEU A 1 96 ? 12.683 2.298 -13.753 1.00 96.06 96 LEU A CA 1
ATOM 701 C C . LEU A 1 96 ? 14.073 1.864 -13.280 1.00 96.06 96 LEU A C 1
ATOM 703 O O . LEU A 1 96 ? 14.413 0.677 -13.268 1.00 96.06 96 LEU A O 1
ATOM 707 N N . GLY A 1 97 ? 14.848 2.840 -12.809 1.00 96.88 97 GLY A N 1
ATOM 708 C CA . GLY A 1 97 ? 16.146 2.590 -12.194 1.00 96.88 97 GLY A CA 1
ATOM 709 C C . GLY A 1 97 ? 16.030 1.776 -10.901 1.00 96.88 97 GLY A C 1
ATOM 710 O O . GLY A 1 97 ? 15.049 1.884 -10.161 1.00 96.88 97 GLY A O 1
ATOM 711 N N . SER A 1 98 ? 17.078 1.010 -10.589 1.00 94.88 98 SER A N 1
ATOM 712 C CA . SER A 1 98 ? 17.149 0.152 -9.394 1.00 94.88 98 SER A CA 1
ATOM 713 C C . SER A 1 98 ? 16.893 0.910 -8.088 1.00 94.88 98 SER A C 1
ATOM 715 O O . SER A 1 98 ? 16.217 0.404 -7.197 1.00 94.88 98 SER A O 1
ATOM 717 N N . TYR A 1 99 ? 17.370 2.154 -7.991 1.00 96.56 99 TYR A N 1
ATOM 718 C CA . TYR A 1 99 ? 17.088 3.027 -6.853 1.00 96.56 99 TYR A CA 1
ATOM 719 C C . TYR A 1 99 ? 15.583 3.277 -6.672 1.00 96.56 99 TYR A C 1
ATOM 721 O O . TYR A 1 99 ? 15.066 3.105 -5.572 1.00 96.56 99 TYR A O 1
ATOM 729 N N . THR A 1 100 ? 14.868 3.624 -7.746 1.00 96.06 100 THR A N 1
ATOM 730 C CA . THR A 1 100 ? 13.421 3.878 -7.701 1.00 96.06 100 THR A CA 1
ATOM 731 C C . THR A 1 100 ? 12.651 2.621 -7.311 1.00 96.06 100 THR A C 1
ATOM 733 O O . THR A 1 100 ? 11.765 2.689 -6.463 1.00 96.06 100 THR A O 1
ATOM 736 N N . VAL A 1 101 ? 13.020 1.463 -7.868 1.00 96.50 101 VAL A N 1
ATOM 737 C CA . VAL A 1 101 ? 12.422 0.170 -7.497 1.00 96.50 101 VAL A CA 1
ATOM 738 C C . VAL A 1 101 ? 12.607 -0.117 -6.004 1.00 96.50 101 VAL A C 1
ATOM 740 O O . VAL A 1 101 ? 11.648 -0.491 -5.327 1.00 96.50 101 VAL A O 1
ATOM 743 N N . ASN A 1 102 ? 13.805 0.118 -5.467 1.00 96.31 102 ASN A N 1
ATOM 744 C CA . ASN A 1 102 ? 14.084 -0.071 -4.044 1.00 96.31 102 ASN A CA 1
ATOM 745 C C . ASN A 1 102 ? 13.278 0.888 -3.161 1.00 96.31 102 ASN A C 1
ATOM 747 O O . ASN A 1 102 ? 12.724 0.460 -2.154 1.00 96.31 102 ASN A O 1
ATOM 751 N N . VAL A 1 103 ? 13.164 2.165 -3.540 1.00 97.06 103 VAL A N 1
ATOM 752 C CA . VAL A 1 103 ? 12.349 3.142 -2.799 1.00 97.06 103 VAL A CA 1
ATOM 753 C C . VAL A 1 103 ? 10.882 2.716 -2.770 1.00 97.06 103 VAL A C 1
ATOM 755 O O . VAL A 1 103 ? 10.284 2.689 -1.699 1.00 97.06 103 VAL A O 1
ATOM 758 N N . LEU A 1 104 ? 10.312 2.317 -3.912 1.00 96.19 104 LEU A N 1
ATOM 759 C CA . LEU A 1 104 ? 8.926 1.843 -3.982 1.00 96.19 104 LEU A CA 1
ATOM 760 C C . LEU A 1 104 ? 8.705 0.568 -3.158 1.00 96.19 104 LEU A C 1
ATOM 762 O O . LEU A 1 104 ? 7.672 0.425 -2.510 1.00 96.19 104 LEU A O 1
ATOM 766 N N . THR A 1 105 ? 9.684 -0.337 -3.148 1.00 95.62 105 THR A N 1
ATOM 767 C CA . THR A 1 105 ? 9.633 -1.570 -2.350 1.00 95.62 105 THR A CA 1
ATOM 768 C C . THR A 1 105 ? 9.710 -1.274 -0.850 1.00 95.62 105 THR A C 1
ATOM 770 O O . THR A 1 105 ? 8.958 -1.857 -0.074 1.00 95.62 105 THR A O 1
ATOM 773 N N . ASN A 1 106 ? 10.553 -0.328 -0.431 1.00 96.19 106 ASN A N 1
ATOM 774 C CA . ASN A 1 106 ? 10.629 0.093 0.969 1.00 96.19 106 ASN A CA 1
ATOM 775 C C . ASN A 1 106 ? 9.347 0.801 1.413 1.00 96.19 106 ASN A C 1
ATOM 777 O O . ASN A 1 106 ? 8.821 0.486 2.473 1.00 96.19 106 ASN A O 1
ATOM 781 N N . MET A 1 107 ? 8.788 1.684 0.578 1.00 95.38 107 MET A N 1
ATOM 782 C CA . MET A 1 107 ? 7.478 2.288 0.844 1.00 95.38 107 MET A CA 1
ATOM 783 C C . MET A 1 107 ? 6.390 1.219 0.993 1.00 95.38 107 MET A C 1
ATOM 785 O O . MET A 1 107 ? 5.530 1.325 1.862 1.00 95.38 107 MET A O 1
ATOM 789 N N . ALA A 1 108 ? 6.426 0.177 0.159 1.00 95.19 108 ALA A N 1
ATOM 790 C CA . ALA A 1 108 ? 5.500 -0.941 0.263 1.00 95.19 108 ALA A CA 1
ATOM 791 C C . ALA A 1 108 ? 5.638 -1.689 1.600 1.00 95.19 108 ALA A C 1
ATOM 793 O O . ALA A 1 108 ? 4.626 -2.007 2.224 1.00 95.19 108 ALA A O 1
ATOM 794 N N . ALA A 1 109 ? 6.871 -1.924 2.058 1.00 95.88 109 ALA A N 1
ATOM 795 C CA . ALA A 1 109 ? 7.139 -2.533 3.358 1.00 95.88 109 ALA A CA 1
ATOM 796 C C . ALA A 1 109 ? 6.633 -1.659 4.520 1.00 95.88 109 ALA A C 1
ATOM 798 O O . ALA A 1 109 ? 5.892 -2.156 5.364 1.00 95.88 109 ALA A O 1
ATOM 799 N N . GLU A 1 110 ? 6.932 -0.357 4.513 1.00 96.38 110 GLU A N 1
ATOM 800 C CA . GLU A 1 110 ? 6.469 0.587 5.542 1.00 96.38 110 GLU A CA 1
ATOM 801 C C . GLU A 1 110 ? 4.935 0.644 5.627 1.00 96.38 110 GLU A C 1
ATOM 803 O O . GLU A 1 110 ? 4.368 0.702 6.716 1.00 96.38 110 GLU A O 1
ATOM 808 N N . VAL A 1 111 ? 4.233 0.583 4.489 1.00 95.12 111 VAL A N 1
ATOM 809 C CA . VAL A 1 111 ? 2.761 0.533 4.478 1.00 95.12 111 VAL A CA 1
ATOM 810 C C . VAL A 1 111 ? 2.239 -0.773 5.087 1.00 95.12 111 VAL A C 1
ATOM 812 O O . VAL A 1 111 ? 1.243 -0.743 5.810 1.00 95.12 111 VAL A O 1
ATOM 815 N N . CYS A 1 112 ? 2.890 -1.913 4.836 1.00 95.44 112 CYS A N 1
ATOM 816 C CA . CYS A 1 112 ? 2.524 -3.186 5.466 1.00 95.44 112 CYS A CA 1
ATOM 817 C C . CYS A 1 112 ? 2.727 -3.164 6.988 1.00 95.44 112 CYS A C 1
ATOM 819 O O . CYS A 1 112 ? 1.875 -3.668 7.725 1.00 95.44 112 CYS A O 1
ATOM 821 N N . GLU A 1 113 ? 3.828 -2.576 7.459 1.00 96.56 113 GLU A N 1
ATOM 822 C CA . GLU A 1 113 ? 4.098 -2.387 8.890 1.00 96.56 113 GLU A CA 1
ATOM 823 C C . GLU A 1 113 ? 3.036 -1.482 9.523 1.00 96.56 113 GLU A C 1
ATOM 825 O O . GLU A 1 113 ? 2.387 -1.886 10.486 1.00 96.56 113 GLU A O 1
ATOM 830 N N . LEU A 1 114 ? 2.744 -0.333 8.901 1.00 94.44 114 LEU A N 1
ATOM 831 C CA . LEU A 1 114 ? 1.690 0.584 9.343 1.00 94.44 114 LEU A CA 1
ATOM 832 C C . LEU A 1 114 ? 0.324 -0.114 9.461 1.00 94.44 114 LEU A C 1
ATOM 834 O O . LEU A 1 114 ? -0.372 0.061 10.456 1.00 94.44 114 LEU A O 1
ATOM 838 N N . ILE A 1 115 ? -0.067 -0.913 8.461 1.00 94.75 115 ILE A N 1
ATOM 839 C CA . ILE A 1 115 ? -1.331 -1.666 8.494 1.00 94.75 115 ILE A CA 1
ATOM 840 C C . ILE A 1 115 ? -1.339 -2.662 9.660 1.00 94.75 115 ILE A C 1
ATOM 842 O O . ILE A 1 115 ? -2.355 -2.804 10.338 1.00 94.75 115 ILE A O 1
ATOM 846 N N . THR A 1 116 ? -0.223 -3.351 9.899 1.00 94.56 116 THR A N 1
ATOM 847 C CA . THR A 1 116 ? -0.104 -4.331 10.988 1.00 94.56 116 THR A CA 1
ATOM 848 C C . THR A 1 116 ? -0.233 -3.658 12.354 1.00 94.56 116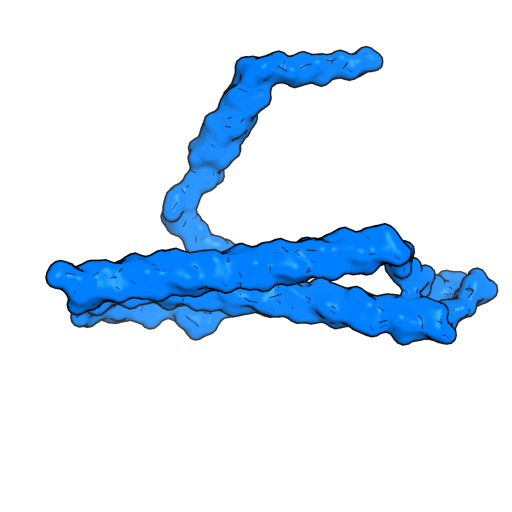 THR A C 1
ATOM 850 O O . THR A 1 116 ? -0.969 -4.152 13.215 1.00 94.56 116 THR A O 1
ATOM 853 N N . ASP A 1 117 ? 0.417 -2.510 12.533 1.00 93.94 117 ASP A N 1
ATOM 854 C CA . ASP A 1 117 ? 0.351 -1.713 13.757 1.00 93.94 117 ASP A CA 1
ATOM 855 C C . ASP A 1 117 ? -1.058 -1.146 13.984 1.00 93.94 117 ASP A C 1
ATOM 857 O O . ASP A 1 117 ? -1.598 -1.254 15.087 1.00 93.94 117 ASP A O 1
ATOM 861 N N . ASP A 1 118 ? -1.701 -0.615 12.938 1.00 91.44 118 ASP A N 1
ATOM 862 C CA . ASP A 1 118 ? -3.070 -0.088 13.006 1.00 91.44 118 ASP A CA 1
ATOM 863 C C . ASP A 1 118 ? -4.089 -1.192 13.355 1.00 91.44 118 ASP A C 1
ATOM 865 O O . ASP A 1 118 ? -5.015 -0.957 14.145 1.00 91.44 118 ASP A O 1
ATOM 869 N N . ILE A 1 119 ? -3.931 -2.406 12.806 1.00 92.12 119 ILE A N 1
ATOM 870 C CA . ILE A 1 119 ? -4.768 -3.572 13.146 1.00 92.12 119 ILE A CA 1
ATOM 871 C C . ILE A 1 119 ? -4.544 -3.979 14.602 1.00 92.12 119 ILE A C 1
ATOM 873 O O . ILE A 1 119 ? -5.516 -4.135 15.342 1.00 92.12 119 ILE A O 1
ATOM 877 N N . SER A 1 120 ? -3.287 -4.121 15.024 1.00 92.44 120 SER A 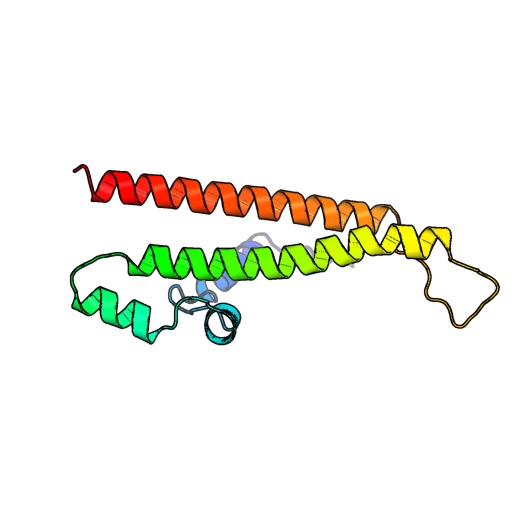N 1
ATOM 878 C CA . SER A 1 120 ? -2.939 -4.558 16.381 1.00 92.44 120 SER A CA 1
ATOM 879 C C . SER A 1 120 ? -3.439 -3.561 17.427 1.00 92.44 120 SER A C 1
ATOM 881 O O . SER A 1 120 ? -4.146 -3.939 18.360 1.00 92.44 120 SER A O 1
ATOM 883 N N . GLY A 1 121 ? -3.193 -2.265 17.210 1.00 89.50 121 GLY A N 1
ATOM 884 C CA . GLY A 1 121 ? -3.671 -1.204 18.092 1.00 89.50 121 GLY A CA 1
ATOM 885 C C . GLY A 1 121 ? -5.197 -1.080 18.127 1.00 89.50 121 GLY A C 1
ATOM 886 O O . GLY A 1 121 ? -5.758 -0.683 19.147 1.00 89.50 121 GLY A O 1
ATOM 887 N N . SER A 1 122 ? -5.891 -1.432 17.041 1.00 88.50 122 SER A N 1
ATOM 888 C CA . SER A 1 122 ? -7.358 -1.513 17.042 1.00 88.50 122 SER A CA 1
ATOM 889 C C . SER A 1 122 ? -7.862 -2.737 17.805 1.00 88.50 122 SER A C 1
ATOM 891 O O . SER A 1 122 ? -8.824 -2.629 18.560 1.00 88.50 122 SER A O 1
ATOM 893 N N . ALA A 1 123 ? -7.211 -3.889 17.648 1.00 87.81 123 ALA A N 1
ATOM 894 C CA . ALA A 1 123 ? -7.575 -5.112 18.355 1.00 87.81 123 ALA A CA 1
ATOM 895 C C . ALA A 1 123 ? -7.384 -4.981 19.875 1.00 87.81 123 ALA A C 1
ATOM 897 O O . ALA A 1 123 ? -8.248 -5.423 20.630 1.00 87.81 123 ALA A O 1
ATOM 898 N N . ASP A 1 124 ? -6.303 -4.335 20.323 1.00 89.75 124 ASP A N 1
ATOM 899 C CA . ASP A 1 124 ? -6.063 -4.070 21.745 1.00 89.75 124 ASP A CA 1
ATOM 900 C C . ASP A 1 124 ? -7.157 -3.178 22.348 1.00 89.75 124 ASP A C 1
ATOM 902 O O . ASP A 1 124 ? -7.733 -3.532 23.373 1.00 89.75 124 ASP A O 1
ATOM 906 N N . LYS A 1 125 ? -7.522 -2.079 21.671 1.00 86.69 125 LYS A N 1
ATOM 907 C CA . LYS A 1 125 ? -8.622 -1.204 22.116 1.00 86.69 125 LYS A CA 1
ATOM 908 C C . LYS A 1 125 ? -9.948 -1.951 22.210 1.00 86.69 125 LYS A C 1
ATOM 910 O O . LYS A 1 125 ? -10.659 -1.808 23.199 1.00 86.69 125 LYS A O 1
ATOM 915 N N . LEU A 1 126 ? -10.258 -2.777 21.211 1.00 84.62 126 LEU A N 1
ATOM 916 C CA . LEU A 1 126 ? -11.485 -3.568 21.213 1.00 84.62 126 LEU A CA 1
ATOM 917 C C . LEU A 1 126 ? -11.504 -4.582 22.360 1.00 84.62 126 LEU A C 1
ATOM 919 O O . LEU A 1 126 ? -12.540 -4.778 22.990 1.00 84.62 126 LEU A O 1
ATOM 923 N N . ARG A 1 127 ? -10.368 -5.230 22.644 1.00 85.75 127 ARG A N 1
ATOM 924 C CA . ARG A 1 127 ? -10.246 -6.156 23.775 1.00 85.75 127 ARG A CA 1
ATOM 925 C C . ARG A 1 127 ? -10.547 -5.444 25.091 1.00 85.75 127 ARG A C 1
ATOM 927 O O . ARG A 1 127 ? -11.341 -5.966 25.869 1.00 85.75 127 ARG A O 1
ATOM 934 N N . ASP A 1 128 ? -9.958 -4.272 25.303 1.00 85.94 128 ASP A N 1
ATOM 935 C CA . ASP A 1 128 ? -10.129 -3.489 26.530 1.00 85.94 128 ASP A CA 1
ATOM 936 C C . ASP A 1 128 ? -11.576 -2.974 26.689 1.00 85.94 128 ASP A C 1
ATOM 938 O O . ASP A 1 128 ? -12.090 -2.885 27.800 1.00 85.94 128 ASP A O 1
ATOM 942 N N . GLU A 1 129 ? -12.276 -2.684 25.585 1.00 82.06 129 GLU A N 1
ATOM 943 C CA . GLU A 1 129 ? -13.697 -2.298 25.598 1.00 82.06 129 GLU A CA 1
ATOM 944 C C . GLU A 1 129 ? -14.642 -3.469 25.931 1.00 82.06 129 GLU A C 1
ATOM 946 O O . GLU A 1 129 ? -15.700 -3.263 26.529 1.00 82.06 129 GLU A O 1
ATOM 951 N N . VAL A 1 130 ? -14.292 -4.696 25.529 1.00 79.38 130 VAL A N 1
ATOM 952 C CA . VAL A 1 130 ? -15.140 -5.894 25.693 1.00 79.38 130 VAL A CA 1
ATOM 953 C C . VAL A 1 130 ? -14.856 -6.640 27.005 1.00 79.38 130 VAL A C 1
ATOM 955 O O . VAL A 1 130 ? -15.743 -7.322 27.522 1.00 79.38 130 VAL A O 1
ATOM 958 N N . GLN A 1 131 ? -13.646 -6.519 27.558 1.00 70.25 131 GLN A N 1
ATOM 959 C CA . GLN A 1 131 ? -13.229 -7.113 28.834 1.00 70.25 131 GLN A CA 1
ATOM 960 C C . GLN A 1 131 ? -12.831 -6.014 29.841 1.00 70.25 131 GL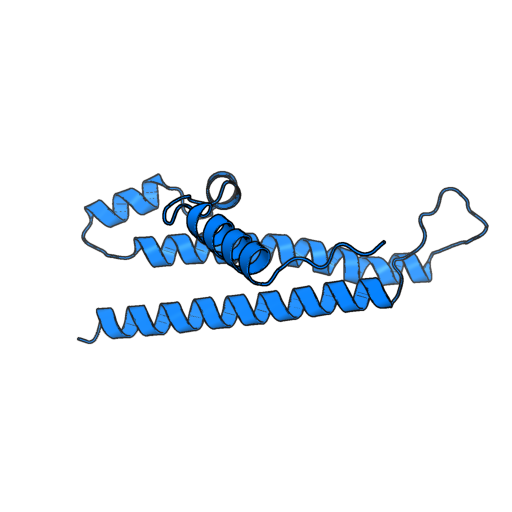N A C 1
ATOM 962 O O . GLN A 1 131 ? -11.635 -5.814 30.056 1.00 70.25 131 GLN A O 1
ATOM 967 N N . PRO A 1 132 ? -13.805 -5.290 30.430 1.00 57.22 132 PRO A N 1
ATOM 968 C CA . PRO A 1 132 ? -13.535 -4.219 31.392 1.00 57.22 132 PRO A CA 1
ATOM 969 C C . PRO A 1 132 ? -12.971 -4.715 32.731 1.00 57.22 132 PRO A C 1
ATOM 971 O O . PRO A 1 132 ? -13.300 -5.854 33.147 1.00 57.22 132 PRO A O 1
#

Organism: NCBI:txid2666082

Foldseek 3Di:
DDPDQDPVNVVVVVVVVVVPDDPDDLDPQCCVQQPQHPVNLVVCVVVVHPCNVVSSLVSVLVSLVVVLVVLVCLLVVLVVLQVPDDPVDPVRDHGDDPVVSVVSVVVSVVSVVVNVVSVVVVVVVVCVVVPD

Radius of gyration: 21.55 Å; chains: 1; bounding box: 50×40×62 Å

Sequence (132 aa):
MNARVTPAAAAALKQAAAQAMPKDRVSVYEQAFGQFAEELILQTRGAGVSVEPYLRNLNRIATLTAGLGAVLRIVAGNCVVADTFDAENPAMEPPLGSYTVNVLTNMAAEVCELITDDISGSADKLRDEVQP

pLDDT: mean 79.8, std 16.39, range [39.25, 97.06]